Protein AF-A0A833D8H1-F1 (afdb_monomer_lite)

Secondary structure (DSSP, 8-state):
-TGGGTPEEE-TTSSSPP-HHHHHHHHSS-EE-TTSSEEBTTTBT------EEEPSSPP-PPPPPP---HHHH-SS-HHHHS-TT--EETTEE-HHHHHHHHTSGGGHHHHHH--HHHHT--TTGGGPPPHHHHHHHHHHHHHHHS------

Radius of gyration: 17.58 Å; chains: 1; bounding box: 35×49×47 Å

Foldseek 3Di:
DLVVVQWDKFFCPDPPGDPQQVVCVVQEVWDQDLQRATQDQAQGRLDDDGIDTHHPDDDDHPDYDDDDRVRVPPPPLVLQVQQPQSQTDPVHGVLVSLLVCCPDPNNVCCLQANGRSSCRDPHNVVNDDDSVVRNVVSVVSNVVSPPPPDPD

pLDDT: mean 92.41, std 10.27, range [37.78, 97.88]

Sequence (152 aa):
MARKNGCAAVFPFEKPPLPFQRWARACAPLFPSPLGILIDPVHGLWHALRGAFLSPDVIPLPVRGDHPWPCKTCADKPCLATCPVGAFGDRGLNVGRCASHIATAAGRLCMDKGCRARDACPIGRASRYCDEQVQFHMDAYRSSIAPHSNRT

Structure (mmCIF, N/CA/C/O backbone):
data_AF-A0A833D8H1-F1
#
_entry.id   AF-A0A833D8H1-F1
#
loop_
_atom_site.group_PDB
_atom_site.id
_atom_site.type_symbol
_atom_site.label_atom_id
_atom_site.label_alt_id
_atom_site.label_comp_id
_atom_site.label_asym_id
_atom_site.label_entity_id
_atom_site.label_seq_id
_atom_site.pdbx_PDB_ins_code
_atom_site.Cartn_x
_atom_site.Cartn_y
_atom_site.Cartn_z
_atom_site.occupancy
_atom_site.B_iso_or_equiv
_atom_site.auth_seq_id
_atom_site.auth_comp_id
_atom_site.auth_asym_id
_atom_site.auth_atom_id
_atom_site.pdbx_PDB_model_num
ATOM 1 N N . MET A 1 1 ? -17.628 15.253 11.730 1.00 76.00 1 MET A N 1
ATOM 2 C CA . MET A 1 1 ? -17.973 13.958 12.352 1.00 76.00 1 MET A CA 1
ATOM 3 C C . MET A 1 1 ? -17.233 13.759 13.671 1.00 76.00 1 MET A C 1
ATOM 5 O O . MET A 1 1 ? -17.913 13.747 14.681 1.00 76.00 1 MET A O 1
ATOM 9 N N . ALA A 1 2 ? -15.894 13.716 13.703 1.00 87.25 2 ALA A N 1
ATOM 10 C CA . ALA A 1 2 ? -15.121 13.491 14.939 1.00 87.25 2 ALA A CA 1
ATOM 11 C C . ALA A 1 2 ? -15.481 14.444 16.099 1.00 87.25 2 ALA A C 1
ATOM 13 O O . ALA A 1 2 ? -15.985 13.987 17.118 1.00 87.25 2 ALA A O 1
ATOM 14 N N . ARG A 1 3 ? -15.372 15.769 15.895 1.00 86.25 3 ARG A N 1
ATOM 15 C CA . ARG A 1 3 ? -15.726 16.776 16.923 1.00 86.25 3 ARG A CA 1
ATOM 16 C C . ARG A 1 3 ? -17.158 16.658 17.448 1.00 86.25 3 ARG A C 1
ATOM 18 O O . ARG A 1 3 ? -17.396 16.892 18.622 1.00 86.25 3 ARG A O 1
ATOM 25 N N . LYS A 1 4 ? -18.107 16.273 16.585 1.00 90.31 4 LYS A N 1
ATOM 26 C CA . LYS A 1 4 ? -19.515 16.079 16.979 1.00 90.31 4 LYS A CA 1
ATOM 27 C C . LYS A 1 4 ? -19.698 14.896 17.944 1.00 90.31 4 LYS A C 1
ATOM 29 O O . LYS A 1 4 ? -20.738 14.811 18.573 1.00 90.31 4 LYS A O 1
ATOM 34 N N . ASN A 1 5 ? -18.706 14.011 18.044 1.00 86.38 5 ASN A N 1
ATOM 35 C CA . ASN A 1 5 ? -18.685 12.832 18.910 1.00 86.38 5 ASN A CA 1
ATOM 36 C C . ASN A 1 5 ? -17.557 12.920 19.958 1.00 86.38 5 ASN A C 1
ATOM 38 O O . ASN A 1 5 ? -17.013 11.896 20.352 1.00 86.38 5 ASN A O 1
ATOM 42 N N . GLY A 1 6 ? -17.111 14.130 20.325 1.00 91.75 6 GLY A N 1
ATOM 43 C CA . GLY A 1 6 ? -16.056 14.315 21.335 1.00 91.75 6 GLY A CA 1
ATOM 44 C C . GLY A 1 6 ? -14.665 13.794 20.943 1.00 91.75 6 GLY A C 1
ATOM 45 O O . GLY A 1 6 ? -13.769 13.759 21.778 1.00 91.75 6 GLY A O 1
ATOM 46 N N . CYS A 1 7 ? -14.457 13.408 19.680 1.00 94.38 7 CYS A N 1
ATOM 47 C CA . CYS A 1 7 ? -13.201 12.829 19.209 1.00 94.38 7 CYS A CA 1
ATOM 48 C C . CYS A 1 7 ? -12.341 13.838 18.433 1.00 94.38 7 CYS A C 1
ATOM 50 O O . CYS A 1 7 ? -12.853 14.688 17.691 1.00 94.38 7 CYS A O 1
ATOM 52 N N . ALA A 1 8 ? -11.022 13.657 18.490 1.00 94.94 8 ALA A N 1
ATOM 53 C CA . ALA A 1 8 ? -10.082 14.259 17.551 1.00 94.94 8 ALA A CA 1
ATOM 54 C C . ALA A 1 8 ? -9.924 13.368 16.309 1.00 94.94 8 ALA A C 1
ATOM 56 O O . ALA A 1 8 ? -9.825 12.149 16.422 1.00 94.94 8 ALA A O 1
ATOM 57 N N . ALA A 1 9 ? -9.900 13.965 15.115 1.00 96.06 9 ALA A N 1
ATOM 58 C CA . ALA A 1 9 ? -9.518 13.253 13.898 1.00 96.06 9 ALA A CA 1
ATOM 59 C C . ALA A 1 9 ? -8.018 13.429 13.673 1.00 96.06 9 ALA A C 1
ATOM 61 O O . ALA A 1 9 ? -7.545 14.562 13.677 1.00 96.06 9 ALA A O 1
ATOM 62 N N . VAL A 1 10 ? -7.315 12.321 13.458 1.00 96.88 10 VAL A N 1
ATOM 63 C CA . VAL A 1 10 ? -5.887 12.300 13.122 1.00 96.88 10 VAL A CA 1
ATOM 64 C C . VAL A 1 10 ? -5.662 11.532 11.830 1.00 96.88 10 VAL A C 1
ATOM 66 O O . VAL A 1 10 ? -6.458 10.648 11.479 1.00 96.88 10 VAL A O 1
ATOM 69 N N . PHE A 1 11 ? -4.575 11.841 11.123 1.00 96.38 11 PHE A N 1
ATOM 70 C CA . PHE A 1 11 ? -4.345 11.340 9.768 1.00 96.38 11 PHE A CA 1
ATOM 71 C C . PHE A 1 11 ? -2.939 10.748 9.561 1.00 96.38 11 PHE A C 1
ATOM 73 O O . PHE A 1 11 ? -1.974 11.218 10.158 1.00 96.38 11 PHE A O 1
ATOM 80 N N . PRO A 1 12 ? -2.772 9.740 8.676 1.00 93.94 12 PRO A N 1
ATOM 81 C CA . PRO A 1 12 ? -1.479 9.071 8.468 1.00 93.94 12 PRO A CA 1
ATOM 82 C C . PRO A 1 12 ? -0.361 9.959 7.907 1.00 93.94 12 PRO A C 1
ATOM 84 O O . PRO A 1 12 ? 0.798 9.558 7.927 1.00 93.94 12 PRO A O 1
ATOM 87 N N . PHE A 1 13 ? -0.710 11.125 7.362 1.00 92.31 13 PHE A N 1
ATOM 88 C CA . PHE A 1 13 ? 0.220 12.083 6.760 1.00 92.31 13 PHE A CA 1
ATOM 89 C C . PHE A 1 13 ? 0.676 13.187 7.729 1.00 92.31 13 PHE A C 1
ATOM 91 O O . PHE A 1 13 ? 1.439 14.069 7.335 1.00 92.31 13 PHE A O 1
ATOM 98 N N . GLU A 1 14 ? 0.212 13.161 8.979 1.00 93.88 14 GLU A N 1
ATOM 99 C CA . GLU A 1 14 ? 0.630 14.108 10.014 1.00 93.88 14 GLU A CA 1
ATOM 100 C C . GLU A 1 14 ? 2.059 13.830 10.506 1.00 93.88 14 GLU A C 1
ATOM 102 O O . GLU A 1 14 ? 2.595 12.725 10.369 1.00 93.88 14 GLU A O 1
ATOM 107 N N . LYS A 1 15 ? 2.690 14.863 11.076 1.00 93.44 15 LYS A N 1
ATOM 108 C CA . LYS A 1 15 ? 4.036 14.799 11.658 1.00 93.44 15 LYS A CA 1
ATOM 109 C C . LYS A 1 15 ? 3.977 15.192 13.144 1.00 93.44 15 LYS A C 1
ATOM 111 O O . LYS A 1 15 ? 3.356 16.211 13.439 1.00 93.44 15 LYS A O 1
ATOM 116 N N . PRO A 1 16 ? 4.652 14.463 14.056 1.00 94.69 16 PRO A N 1
ATOM 117 C CA . PRO A 1 16 ? 5.375 13.204 13.830 1.00 94.69 16 PRO A CA 1
ATOM 118 C C . PRO A 1 16 ? 4.434 12.058 13.409 1.00 94.69 16 PRO A C 1
ATOM 120 O O . PRO A 1 16 ? 3.239 12.119 13.696 1.00 94.69 16 PRO A O 1
ATOM 123 N N . PRO A 1 17 ? 4.945 11.022 12.714 1.00 93.44 17 PRO A N 1
ATOM 124 C CA . PRO A 1 17 ? 4.104 9.940 12.221 1.00 93.44 17 PRO A CA 1
ATOM 125 C C . PRO A 1 17 ? 3.442 9.188 13.376 1.00 93.44 17 PRO A C 1
ATOM 127 O O . PRO A 1 17 ? 4.098 8.743 14.320 1.00 93.44 17 PRO A O 1
ATOM 130 N N . LEU A 1 18 ? 2.129 9.008 13.267 1.00 96.31 18 LEU A N 1
ATOM 131 C CA . LEU A 1 18 ? 1.334 8.250 14.225 1.00 96.31 18 LEU A CA 1
ATOM 132 C C . LEU A 1 18 ? 1.364 6.744 13.900 1.00 96.31 18 LEU A C 1
ATOM 134 O O . LEU A 1 18 ? 1.480 6.362 12.731 1.00 96.31 18 LEU A O 1
ATOM 138 N N . PRO A 1 19 ? 1.220 5.850 14.897 1.00 95.81 19 PRO A N 1
ATOM 139 C CA . PRO A 1 19 ? 1.396 4.408 14.720 1.00 95.81 19 PRO A CA 1
ATOM 140 C C . PRO A 1 19 ? 0.151 3.724 14.115 1.00 95.81 19 PRO A C 1
ATOM 142 O O . PRO A 1 19 ? -0.368 2.743 14.649 1.00 95.81 19 PRO A O 1
ATOM 145 N N . PHE A 1 20 ? -0.309 4.206 12.958 1.00 96.38 20 PHE A N 1
ATOM 146 C CA . PHE A 1 20 ? -1.541 3.776 12.288 1.00 96.38 20 PHE A CA 1
ATOM 147 C C . PHE A 1 20 ? -1.647 2.268 12.069 1.00 96.38 20 PHE A C 1
ATOM 149 O O . PHE A 1 20 ? -2.693 1.683 12.339 1.00 96.38 20 PHE A O 1
ATOM 156 N N . GLN A 1 21 ? -0.572 1.611 11.622 1.00 95.25 21 GLN A N 1
ATOM 157 C CA . GLN A 1 21 ? -0.603 0.160 11.433 1.00 95.25 21 GLN A CA 1
ATOM 158 C C . GLN A 1 21 ? -0.768 -0.591 12.762 1.00 95.25 21 GLN A C 1
ATOM 160 O O . GLN A 1 21 ? -1.441 -1.617 12.809 1.00 95.25 21 GLN A O 1
ATOM 165 N N . ARG A 1 22 ? -0.189 -0.085 13.860 1.00 95.50 22 ARG A N 1
ATOM 166 C CA . ARG A 1 22 ? -0.356 -0.687 15.191 1.00 95.50 22 ARG A CA 1
ATOM 167 C C . ARG A 1 22 ? -1.798 -0.542 15.666 1.00 95.50 22 ARG A C 1
ATOM 169 O O . ARG A 1 22 ? -2.370 -1.525 16.122 1.00 95.50 22 ARG A O 1
ATOM 176 N N . TRP A 1 23 ? -2.378 0.650 15.527 1.00 94.50 23 TRP A N 1
ATOM 177 C CA . TRP A 1 23 ? -3.777 0.899 15.882 1.00 94.50 23 TRP A CA 1
ATOM 178 C C . TRP A 1 23 ? -4.732 0.032 15.062 1.00 94.50 23 TRP A C 1
ATOM 180 O O . TRP A 1 23 ? -5.585 -0.646 15.622 1.00 94.50 23 TRP A O 1
ATOM 190 N N . ALA A 1 24 ? -4.527 -0.051 13.749 1.00 94.19 24 ALA A N 1
ATOM 191 C CA . ALA A 1 24 ? -5.377 -0.849 12.875 1.00 94.19 24 ALA A CA 1
ATOM 192 C C . ALA A 1 24 ? -5.378 -2.346 13.240 1.00 94.19 24 ALA A C 1
ATOM 194 O O . ALA A 1 24 ? -6.432 -2.972 13.252 1.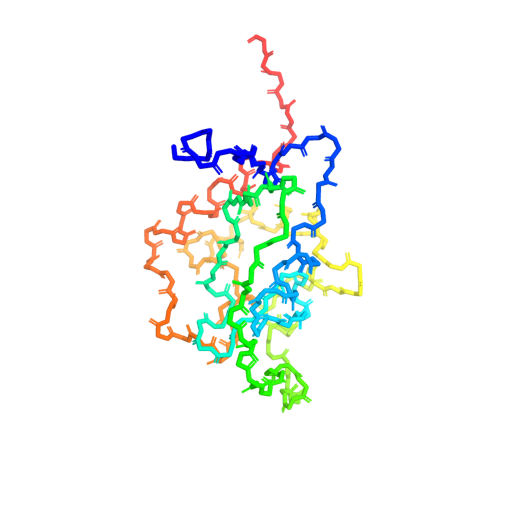00 94.19 24 ALA A O 1
ATOM 195 N N . ARG A 1 25 ? -4.222 -2.910 13.618 1.00 93.19 25 ARG A N 1
ATOM 196 C CA . ARG A 1 25 ? -4.099 -4.309 14.078 1.00 93.19 25 ARG A CA 1
ATOM 197 C C . ARG A 1 25 ? -4.792 -4.585 15.417 1.00 93.19 25 ARG A C 1
ATOM 199 O O . ARG A 1 25 ? -5.118 -5.737 15.713 1.00 93.19 25 ARG A O 1
ATOM 206 N N . ALA A 1 26 ? -4.970 -3.555 16.243 1.00 90.12 26 ALA A N 1
ATOM 207 C CA . ALA A 1 26 ? -5.712 -3.667 17.495 1.00 90.12 26 ALA A CA 1
ATOM 208 C C . ALA A 1 26 ? -7.229 -3.694 17.249 1.00 90.12 26 ALA A C 1
ATOM 210 O O . ALA A 1 26 ? -7.945 -4.374 17.975 1.00 90.12 26 ALA A O 1
ATOM 211 N N . CYS A 1 27 ? -7.707 -3.009 16.206 1.00 88.75 27 CYS A N 1
ATOM 212 C CA . CYS A 1 27 ? -9.137 -2.862 15.923 1.00 88.75 27 CYS A CA 1
ATOM 213 C C . CYS A 1 27 ? -9.688 -3.866 14.896 1.00 88.75 27 CYS A C 1
ATOM 215 O O . CYS A 1 27 ? -10.884 -4.131 14.895 1.00 88.75 27 CYS A O 1
ATOM 217 N N . ALA A 1 28 ? -8.848 -4.407 14.011 1.00 89.81 28 ALA A N 1
ATOM 218 C CA . ALA A 1 28 ? -9.271 -5.240 12.886 1.00 89.81 28 ALA A CA 1
ATOM 219 C C . ALA A 1 28 ? -8.305 -6.419 12.659 1.00 89.81 28 ALA A C 1
ATOM 221 O O . ALA A 1 28 ? -7.137 -6.328 13.060 1.00 89.81 28 ALA A O 1
ATOM 222 N N . PRO A 1 29 ? -8.756 -7.522 12.025 1.00 92.94 29 PRO A N 1
ATOM 223 C CA . PRO A 1 29 ? -7.928 -8.684 11.686 1.00 92.94 29 PRO A CA 1
ATOM 224 C C . PRO A 1 29 ? -6.961 -8.372 10.533 1.00 92.94 29 PRO A C 1
ATOM 226 O O . PRO A 1 29 ? -7.006 -8.970 9.467 1.00 92.94 29 PRO A O 1
ATOM 229 N N . LEU A 1 30 ? -6.081 -7.401 10.747 1.00 95.62 30 LEU A N 1
ATOM 230 C CA . LEU A 1 30 ? -5.057 -6.984 9.805 1.00 95.62 30 LEU A CA 1
ATOM 231 C C . LEU A 1 30 ? -3.706 -7.536 10.243 1.00 95.62 30 LEU A C 1
ATOM 233 O O . LEU A 1 30 ? -3.366 -7.533 11.431 1.00 95.62 30 LEU A O 1
ATOM 237 N N . PHE A 1 31 ? -2.900 -7.967 9.279 1.00 96.69 31 PHE A N 1
ATOM 238 C CA . PHE A 1 31 ? -1.627 -8.628 9.558 1.00 96.69 31 PHE A CA 1
ATOM 239 C C . PHE A 1 31 ? -0.473 -7.989 8.784 1.00 96.69 31 PHE A C 1
ATOM 241 O O . PHE A 1 31 ? -0.703 -7.409 7.729 1.00 96.69 31 PHE A O 1
ATOM 248 N N . PRO A 1 32 ? 0.781 -8.064 9.261 1.00 95.94 32 PRO A N 1
ATOM 249 C CA . PRO A 1 32 ? 1.925 -7.602 8.479 1.00 95.94 32 PRO A CA 1
ATOM 250 C C . PRO A 1 32 ? 2.070 -8.389 7.167 1.00 95.94 32 PRO A C 1
ATOM 252 O O . PRO A 1 32 ? 1.909 -9.608 7.153 1.00 95.94 32 PRO A O 1
ATOM 255 N N . SER A 1 33 ? 2.418 -7.716 6.071 1.00 96.62 33 SER A N 1
ATOM 256 C CA . SER A 1 33 ? 2.828 -8.377 4.826 1.00 96.62 33 SER A CA 1
ATOM 257 C C . SER A 1 33 ? 4.318 -8.151 4.547 1.00 96.62 33 SER A C 1
ATOM 259 O O . SER A 1 33 ? 4.886 -7.171 5.038 1.00 96.62 33 SER A O 1
ATOM 261 N N . PRO A 1 34 ? 4.948 -8.982 3.695 1.00 95.81 34 PRO A N 1
ATOM 262 C CA . PRO A 1 34 ? 6.318 -8.739 3.244 1.00 95.81 34 PRO A CA 1
ATOM 263 C C . PRO A 1 34 ? 6.513 -7.405 2.501 1.00 95.81 34 PRO A C 1
ATOM 265 O O . PRO A 1 34 ? 7.642 -6.960 2.335 1.00 95.81 34 PRO A O 1
ATOM 268 N N . LEU A 1 35 ? 5.432 -6.746 2.058 1.00 96.75 35 LEU A N 1
ATOM 269 C CA . LEU A 1 35 ? 5.508 -5.463 1.349 1.00 96.75 35 LEU A CA 1
ATOM 270 C C . LEU A 1 35 ? 5.481 -4.241 2.285 1.00 96.75 35 LEU A C 1
ATOM 272 O O . LEU A 1 35 ? 5.451 -3.108 1.808 1.00 96.75 35 LEU A O 1
ATOM 276 N N . GLY A 1 36 ? 5.461 -4.4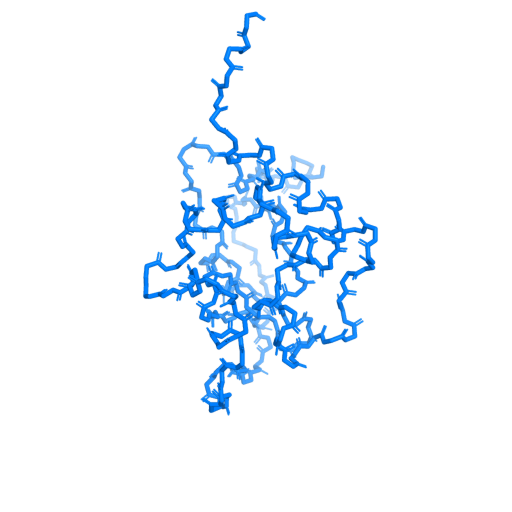44 3.607 1.00 93.94 36 GLY A N 1
ATOM 277 C CA . GLY A 1 36 ? 5.487 -3.366 4.608 1.00 93.94 36 GLY A CA 1
ATOM 278 C C . GLY A 1 36 ? 4.146 -2.656 4.845 1.00 93.94 36 GLY A C 1
ATOM 279 O O . GLY A 1 36 ? 4.044 -1.813 5.736 1.00 93.94 36 GLY A O 1
ATOM 280 N N . ILE A 1 37 ? 3.105 -3.010 4.090 1.00 95.12 37 ILE A N 1
ATOM 281 C CA . ILE A 1 37 ? 1.709 -2.641 4.363 1.00 95.12 37 ILE A CA 1
ATOM 282 C C . ILE A 1 37 ? 0.973 -3.810 5.024 1.00 95.12 37 ILE A C 1
ATOM 284 O O . ILE A 1 37 ? 1.417 -4.959 4.942 1.00 95.12 37 ILE A O 1
ATOM 288 N N . LEU A 1 38 ? -0.147 -3.524 5.685 1.00 97.38 38 LEU A N 1
ATOM 289 C CA . LEU A 1 38 ? -0.987 -4.574 6.251 1.00 97.38 38 LEU A CA 1
ATOM 290 C C . LEU A 1 38 ? -1.730 -5.340 5.146 1.00 97.38 38 LEU A C 1
ATOM 292 O O . LEU A 1 38 ? -1.985 -4.795 4.074 1.00 97.38 38 LEU A O 1
ATOM 296 N N . ILE A 1 39 ? -2.034 -6.606 5.425 1.00 97.81 39 ILE A N 1
ATOM 297 C CA . ILE A 1 39 ? -2.886 -7.474 4.620 1.00 97.81 39 ILE A CA 1
ATOM 298 C C . ILE A 1 39 ? -4.174 -7.773 5.384 1.00 97.81 39 ILE A C 1
ATOM 300 O O . ILE A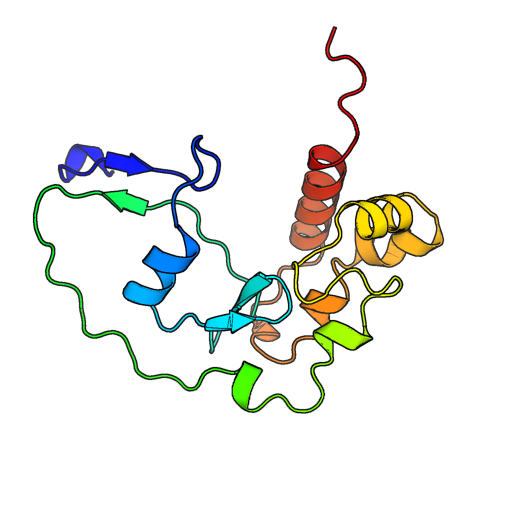 1 39 ? -4.139 -8.150 6.559 1.00 97.81 39 ILE A O 1
ATOM 304 N N . ASP A 1 40 ? -5.291 -7.611 4.690 1.00 96.88 40 ASP A N 1
ATOM 305 C CA . ASP A 1 40 ? -6.619 -8.030 5.110 1.00 96.88 40 ASP A CA 1
ATOM 306 C C . ASP A 1 40 ? -6.922 -9.448 4.568 1.00 96.88 40 ASP A C 1
ATOM 308 O O . ASP A 1 40 ? -6.597 -9.736 3.412 1.00 96.88 40 ASP A O 1
ATOM 312 N N . PRO A 1 41 ? -7.515 -10.365 5.352 1.00 95.56 41 PRO A N 1
ATOM 313 C CA . PRO A 1 41 ? -7.856 -11.718 4.901 1.00 95.56 41 PRO A CA 1
ATOM 314 C C . PRO A 1 41 ? -8.831 -11.776 3.720 1.00 95.56 41 PRO A C 1
ATOM 316 O O . PRO A 1 41 ? -8.798 -12.741 2.959 1.00 95.56 41 PRO A O 1
ATOM 319 N N . VAL A 1 42 ? -9.687 -10.765 3.565 1.00 94.69 42 VAL A N 1
ATOM 320 C CA . VAL A 1 42 ? -10.714 -10.681 2.519 1.00 94.69 42 VAL A CA 1
ATOM 321 C C . VAL A 1 42 ? -10.247 -9.765 1.393 1.00 94.69 42 VAL A C 1
ATOM 323 O O . VAL A 1 42 ? -10.242 -10.158 0.227 1.00 94.69 42 VAL A O 1
ATOM 326 N N . HIS A 1 43 ? -9.804 -8.556 1.734 1.00 97.06 43 HIS A N 1
ATOM 327 C CA . HIS A 1 43 ? -9.436 -7.516 0.769 1.00 97.06 43 HIS A CA 1
ATOM 328 C C . HIS A 1 43 ? -7.958 -7.546 0.368 1.00 97.06 43 HIS A C 1
ATOM 330 O O . HIS A 1 43 ? -7.513 -6.780 -0.493 1.00 97.06 43 HIS A O 1
ATOM 336 N N . GLY A 1 44 ? -7.175 -8.451 0.953 1.00 97.38 44 GLY A N 1
ATOM 337 C CA . GLY A 1 44 ? -5.766 -8.617 0.643 1.00 97.38 44 GLY A CA 1
ATOM 338 C C . GLY A 1 44 ? -4.984 -7.347 0.920 1.00 97.38 44 GLY A C 1
ATOM 339 O O . GLY A 1 44 ? -5.129 -6.707 1.957 1.00 97.38 44 GLY A O 1
ATOM 340 N N . LEU A 1 45 ? -4.138 -6.971 -0.031 1.00 97.62 45 LEU A N 1
ATOM 341 C CA . LEU A 1 45 ? -3.364 -5.740 0.055 1.00 97.62 45 LEU A CA 1
ATOM 342 C C . LEU A 1 45 ? -4.136 -4.528 -0.471 1.00 97.62 45 LEU A C 1
ATOM 344 O O . LEU A 1 45 ? -3.545 -3.461 -0.561 1.00 97.62 45 LEU A O 1
ATOM 348 N N . TRP A 1 46 ? -5.407 -4.647 -0.864 1.00 97.44 46 TRP A N 1
ATOM 349 C CA . TRP A 1 46 ? -6.177 -3.609 -1.565 1.00 97.44 46 TRP A CA 1
ATOM 350 C C . TRP A 1 46 ? -7.065 -2.790 -0.628 1.00 97.44 46 TRP A C 1
ATOM 352 O O . TRP A 1 46 ? -8.254 -2.601 -0.855 1.00 97.44 46 TRP A O 1
ATOM 362 N N . HIS A 1 47 ? -6.458 -2.272 0.437 1.00 95.81 47 HIS A N 1
ATOM 363 C CA . HIS A 1 47 ? -7.093 -1.338 1.359 1.00 95.81 47 HIS A CA 1
ATOM 364 C C . HIS A 1 47 ? -6.102 -0.245 1.781 1.00 95.81 47 HIS A C 1
ATOM 366 O O . HIS A 1 47 ? -4.897 -0.331 1.524 1.00 95.81 47 HIS A O 1
ATOM 372 N N . ALA A 1 48 ? -6.609 0.815 2.411 1.00 94.69 48 ALA A N 1
ATOM 373 C CA . ALA A 1 48 ? -5.789 1.893 2.949 1.00 94.69 48 ALA A CA 1
ATOM 374 C C . ALA A 1 48 ? -6.420 2.474 4.216 1.00 94.69 48 ALA A C 1
ATOM 376 O O . ALA A 1 48 ? -7.626 2.709 4.271 1.00 94.69 48 ALA A O 1
ATOM 377 N N . LEU A 1 49 ? -5.588 2.755 5.219 1.00 95.00 49 LEU A N 1
ATOM 378 C CA . LEU A 1 49 ? -6.002 3.491 6.410 1.00 95.00 49 LEU A CA 1
ATOM 379 C C . LEU A 1 49 ? -6.085 4.978 6.060 1.00 95.00 49 LEU A C 1
ATOM 381 O O . LEU A 1 49 ? -5.134 5.537 5.516 1.00 95.00 49 LEU A O 1
ATOM 385 N N . ARG A 1 50 ? -7.226 5.611 6.342 1.00 95.50 50 ARG A N 1
ATOM 386 C CA . ARG A 1 50 ? -7.466 7.022 5.989 1.00 95.50 50 ARG A CA 1
ATOM 387 C C . ARG A 1 50 ? -7.307 7.981 7.158 1.00 95.50 50 ARG A C 1
ATOM 389 O O . ARG A 1 50 ? -6.910 9.116 6.943 1.00 95.50 50 ARG A O 1
ATOM 396 N N . GLY A 1 51 ? -7.596 7.527 8.367 1.00 95.69 51 GLY A N 1
ATOM 397 C CA . GLY A 1 51 ? -7.579 8.343 9.571 1.00 95.69 51 GLY A CA 1
ATOM 398 C C . GLY A 1 51 ? -8.029 7.526 10.772 1.00 95.69 51 GLY A C 1
ATOM 399 O O . GLY A 1 51 ? -8.454 6.379 10.621 1.00 95.69 51 GLY A O 1
ATOM 400 N N . ALA A 1 52 ? -7.873 8.101 11.955 1.00 94.88 52 ALA A N 1
ATOM 401 C CA . ALA A 1 52 ? -8.355 7.531 13.203 1.00 94.88 52 ALA A CA 1
ATOM 402 C C . ALA A 1 52 ? -9.118 8.602 13.983 1.00 94.88 52 ALA A C 1
ATOM 404 O O . ALA A 1 52 ? -8.837 9.797 13.858 1.00 94.88 52 ALA A O 1
ATOM 405 N N . PHE A 1 53 ? -10.090 8.163 14.778 1.00 94.00 53 PHE A N 1
ATOM 406 C CA . PHE A 1 53 ? -10.759 9.012 15.754 1.00 94.00 53 PHE A CA 1
ATOM 407 C C . PHE A 1 53 ? -10.196 8.689 17.134 1.00 94.00 53 PHE A C 1
ATOM 409 O O . PHE A 1 53 ? -10.268 7.548 17.582 1.00 94.00 53 PHE A O 1
ATOM 416 N N . LEU A 1 54 ? -9.598 9.690 17.773 1.00 93.44 54 LEU A N 1
ATOM 417 C CA . LEU A 1 54 ? -9.076 9.598 19.129 1.00 93.44 54 LEU A CA 1
ATOM 418 C C . LEU A 1 54 ? -10.134 10.131 20.088 1.00 93.44 54 LEU A C 1
ATOM 420 O O . LEU A 1 54 ? -10.503 11.303 20.008 1.00 93.44 54 LEU A O 1
ATOM 424 N N . SER A 1 55 ? -10.610 9.262 20.969 1.00 92.44 55 SER A N 1
ATOM 425 C CA . SER A 1 55 ? -11.539 9.598 22.042 1.00 92.44 55 SER A CA 1
ATOM 426 C C . SER A 1 55 ? -10.775 9.673 23.365 1.00 92.44 55 SER A C 1
ATOM 428 O O . SER A 1 55 ? -9.932 8.801 23.598 1.00 92.44 55 SER A O 1
ATOM 430 N N . PRO A 1 56 ? -11.042 10.666 24.232 1.00 92.56 56 PRO A N 1
ATOM 431 C CA . PRO A 1 56 ? -10.564 10.629 25.614 1.00 92.56 56 PRO A CA 1
ATOM 432 C C . PRO A 1 56 ? -11.264 9.527 26.427 1.00 92.56 56 PRO A C 1
ATOM 434 O O . PRO A 1 56 ? -10.695 9.021 27.391 1.00 92.56 56 PRO A O 1
ATOM 437 N N . ASP A 1 57 ? -12.465 9.129 26.005 1.00 91.38 57 ASP A N 1
ATOM 438 C CA . ASP A 1 57 ? -13.276 8.108 26.659 1.00 91.38 57 ASP A CA 1
ATOM 439 C C . ASP A 1 57 ? -13.005 6.714 26.085 1.00 91.38 57 ASP A C 1
ATOM 441 O O . ASP A 1 57 ? -12.763 6.553 24.881 1.00 91.38 57 ASP A O 1
ATOM 445 N N . VAL A 1 58 ? -13.114 5.689 26.936 1.00 87.81 58 VAL A N 1
ATOM 446 C CA . VAL A 1 58 ? -13.039 4.282 26.524 1.00 87.81 58 VAL A CA 1
ATOM 447 C C . VAL A 1 58 ? -14.304 3.911 25.759 1.00 87.81 58 VAL A C 1
ATOM 449 O O . VAL A 1 58 ? -15.404 3.911 26.308 1.00 87.81 58 VAL A O 1
ATOM 452 N N . ILE A 1 59 ? -14.135 3.546 24.490 1.00 85.00 59 ILE A N 1
ATOM 453 C CA . ILE A 1 59 ? -15.232 3.089 23.639 1.00 85.00 59 ILE A CA 1
ATOM 454 C C . ILE A 1 59 ? -15.270 1.556 23.678 1.00 85.00 59 ILE A C 1
ATOM 456 O O . ILE A 1 59 ? -14.272 0.927 23.312 1.00 85.00 59 ILE A O 1
ATOM 460 N N . PRO A 1 60 ? -16.391 0.930 24.082 1.00 85.31 60 PRO A N 1
ATOM 461 C CA . PRO A 1 60 ? -16.546 -0.512 23.961 1.00 85.31 60 PRO A CA 1
ATOM 462 C C . PRO A 1 60 ? -16.571 -0.890 22.475 1.00 85.31 60 PRO A C 1
ATOM 464 O O . PRO A 1 60 ? -17.466 -0.491 21.730 1.00 85.31 60 PRO A O 1
ATOM 467 N N . LEU A 1 61 ? -15.560 -1.640 22.038 1.00 80.69 61 LEU A N 1
ATOM 468 C CA . LEU A 1 61 ? -15.455 -2.139 20.669 1.00 80.69 61 LEU A CA 1
ATOM 469 C C . LEU A 1 61 ? -15.937 -3.593 20.597 1.00 80.69 61 LEU A C 1
ATOM 471 O O . LEU A 1 61 ? -15.748 -4.345 21.558 1.00 80.69 61 LEU A O 1
ATOM 475 N N . PRO A 1 62 ? -16.527 -4.016 19.465 1.00 82.62 62 PRO A N 1
ATOM 476 C CA . PRO A 1 62 ? -16.824 -5.422 19.246 1.00 82.62 62 PRO A CA 1
ATOM 477 C C . PRO A 1 62 ? -15.537 -6.250 19.303 1.00 82.62 62 PRO A C 1
ATOM 479 O O . PRO A 1 62 ? -14.447 -5.769 18.978 1.00 82.62 62 PRO A O 1
ATOM 482 N N . VAL A 1 63 ? -15.674 -7.517 19.696 1.00 81.12 63 VAL A N 1
ATOM 483 C CA . VAL A 1 63 ? -14.555 -8.460 19.669 1.00 81.12 63 VAL A CA 1
ATOM 484 C C . VAL A 1 63 ? -14.018 -8.533 18.244 1.00 81.12 63 VAL A C 1
ATOM 486 O O . VAL A 1 63 ? -14.768 -8.731 17.286 1.00 81.12 63 VAL A O 1
ATOM 489 N N . ARG A 1 64 ? -12.704 -8.361 18.106 1.00 81.62 64 ARG A N 1
ATOM 490 C CA . ARG A 1 64 ? -12.022 -8.509 16.823 1.00 81.62 64 ARG A CA 1
ATOM 491 C C . ARG A 1 64 ? -12.264 -9.925 16.301 1.00 81.62 64 ARG A C 1
ATOM 493 O O . ARG A 1 64 ? -11.953 -10.884 17.002 1.00 81.62 64 ARG A O 1
ATOM 500 N N . GLY A 1 65 ? -12.761 -10.043 15.071 1.00 79.12 65 GLY A N 1
ATOM 501 C CA . GLY A 1 65 ? -12.910 -11.340 14.412 1.00 79.12 65 GLY A CA 1
ATOM 502 C C . GLY A 1 65 ? -11.586 -12.106 14.380 1.00 79.12 65 GLY A C 1
ATOM 503 O O . GLY A 1 65 ? -10.522 -11.507 14.180 1.00 79.12 65 GLY A O 1
ATOM 504 N N . ASP A 1 66 ? -11.650 -13.418 14.599 1.00 84.75 66 ASP A N 1
ATOM 505 C CA . ASP A 1 66 ? -10.490 -14.291 14.457 1.00 84.75 66 ASP A CA 1
ATOM 506 C C . ASP A 1 66 ? -10.334 -14.699 12.992 1.00 84.75 66 ASP A C 1
ATOM 508 O O . ASP A 1 66 ? -11.266 -15.197 12.363 1.00 84.75 66 ASP A O 1
ATOM 512 N N . HIS A 1 67 ? -9.154 -14.448 12.436 1.00 91.06 67 HIS A N 1
ATOM 513 C CA . HIS A 1 67 ? -8.826 -14.809 11.065 1.00 91.06 67 HIS A CA 1
ATOM 514 C C . HIS A 1 67 ? -7.368 -15.265 10.990 1.00 91.06 67 HIS A C 1
ATOM 516 O O . HIS A 1 67 ? -6.501 -14.695 11.661 1.00 91.06 67 HIS A O 1
ATOM 522 N N . PRO A 1 68 ? -7.053 -16.253 10.138 1.00 91.81 68 PRO A N 1
ATOM 523 C CA . PRO A 1 68 ? -5.678 -16.669 9.933 1.00 91.81 68 PRO A CA 1
ATOM 524 C C . PRO A 1 68 ? -4.880 -15.552 9.254 1.00 91.81 68 PRO A C 1
ATOM 526 O O . PRO A 1 68 ? -5.366 -14.884 8.344 1.00 91.81 68 PRO A O 1
ATOM 529 N N . TRP A 1 69 ? -3.618 -15.382 9.657 1.00 95.50 69 TRP A N 1
ATOM 530 C CA . TRP A 1 69 ? -2.692 -14.471 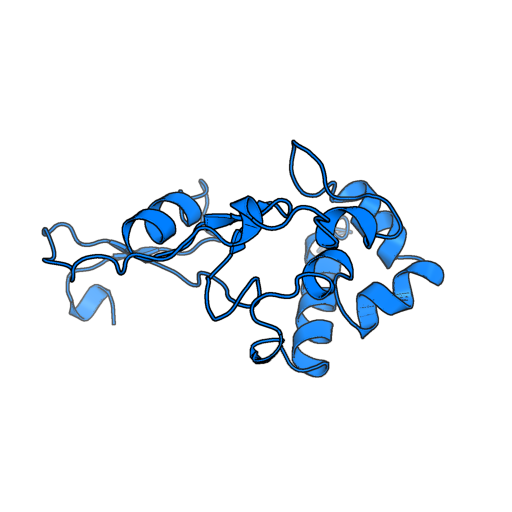8.984 1.00 95.50 69 TRP A CA 1
ATOM 531 C C . TRP A 1 69 ? -2.331 -15.032 7.596 1.00 95.50 69 TRP A C 1
ATOM 533 O O . TRP A 1 69 ? -1.572 -16.005 7.533 1.00 95.50 69 TRP A O 1
ATOM 543 N N . PRO A 1 70 ? -2.760 -14.408 6.476 1.00 95.62 70 PRO A N 1
ATOM 544 C CA . PRO A 1 70 ? -2.603 -15.017 5.153 1.00 95.62 70 PRO A CA 1
ATOM 545 C C . PRO A 1 70 ? -1.145 -15.255 4.736 1.00 95.62 70 PRO A C 1
ATOM 547 O O . PRO A 1 70 ? -0.831 -16.226 4.055 1.00 95.62 70 PRO A O 1
ATOM 550 N N . CYS A 1 71 ? -0.212 -14.396 5.161 1.00 96.75 71 CYS A N 1
ATOM 551 C CA . CYS A 1 71 ? 1.196 -14.561 4.800 1.00 96.75 71 CYS A CA 1
ATOM 552 C C . CYS A 1 71 ? 1.895 -15.708 5.545 1.00 96.75 71 CYS A C 1
ATOM 554 O O . CYS A 1 71 ? 2.944 -16.140 5.076 1.00 96.75 71 CYS A O 1
ATOM 556 N N . LYS A 1 72 ? 1.354 -16.213 6.668 1.00 95.50 72 LYS A N 1
ATOM 557 C CA . LYS A 1 72 ? 1.968 -17.341 7.396 1.00 95.50 72 LYS A CA 1
ATOM 558 C C . LYS A 1 72 ? 1.914 -18.645 6.602 1.00 95.50 72 LYS A C 1
ATOM 560 O O . LYS A 1 72 ? 2.844 -19.436 6.692 1.00 95.50 72 LYS A O 1
ATOM 565 N N . THR A 1 73 ? 0.848 -18.859 5.836 1.00 92.88 73 THR A N 1
ATOM 566 C CA . THR A 1 73 ? 0.645 -20.070 5.024 1.00 92.88 73 THR A CA 1
ATOM 567 C C . THR A 1 73 ? 1.066 -19.885 3.565 1.00 92.88 73 THR A C 1
ATOM 569 O O . THR A 1 73 ? 1.105 -20.847 2.806 1.00 92.88 73 THR A O 1
ATOM 572 N N . CYS A 1 74 ? 1.427 -18.664 3.157 1.00 96.06 74 CYS A N 1
ATOM 573 C CA . CYS A 1 74 ? 1.932 -18.382 1.817 1.00 96.06 74 CYS A CA 1
ATOM 574 C C . CYS A 1 74 ? 3.415 -18.783 1.702 1.00 96.06 74 CYS A C 1
ATOM 576 O O . CYS A 1 74 ? 4.319 -18.000 2.020 1.00 96.06 74 CYS A O 1
ATOM 578 N N . ALA A 1 75 ? 3.666 -20.016 1.253 1.00 94.81 75 ALA A N 1
ATOM 579 C CA . ALA A 1 75 ? 5.016 -20.542 1.059 1.00 94.81 75 ALA A CA 1
ATOM 580 C C . ALA A 1 75 ? 5.779 -19.754 -0.022 1.00 94.81 75 ALA A C 1
ATOM 582 O O . ALA A 1 75 ? 6.827 -19.177 0.279 1.00 94.81 75 ALA A O 1
ATOM 583 N N . ASP A 1 76 ? 5.184 -19.634 -1.213 1.00 94.12 76 ASP A N 1
ATOM 584 C CA . ASP A 1 76 ? 5.830 -19.116 -2.430 1.00 94.12 76 ASP A CA 1
ATOM 585 C C . ASP A 1 76 ? 6.157 -17.619 -2.388 1.00 94.12 76 ASP A C 1
ATOM 587 O O . ASP A 1 76 ? 7.039 -17.155 -3.106 1.00 94.12 76 ASP A O 1
ATOM 591 N N . LYS A 1 77 ? 5.434 -16.842 -1.564 1.00 94.75 77 LYS A N 1
ATOM 592 C CA . LYS A 1 77 ? 5.569 -15.375 -1.432 1.00 94.75 77 LYS A CA 1
ATOM 593 C C . LYS A 1 77 ? 5.783 -14.680 -2.791 1.00 94.75 77 LYS A C 1
ATOM 595 O O . LYS A 1 77 ? 6.752 -13.932 -2.953 1.00 94.75 77 LYS A O 1
ATOM 600 N N . PRO A 1 78 ? 4.869 -14.854 -3.766 1.00 96.81 78 PRO A N 1
ATOM 601 C CA . PRO A 1 78 ? 5.055 -14.347 -5.131 1.00 96.81 78 PRO A CA 1
ATOM 602 C C . PRO A 1 78 ? 5.238 -12.821 -5.186 1.00 96.81 78 PRO A C 1
ATOM 604 O O . PRO A 1 78 ? 5.864 -12.287 -6.105 1.00 96.81 78 PRO A O 1
ATOM 607 N N . CYS A 1 79 ? 4.755 -12.107 -4.166 1.00 96.38 79 CYS A N 1
ATOM 608 C CA . CYS A 1 79 ? 4.971 -10.677 -3.993 1.00 96.38 79 CYS A CA 1
ATOM 609 C C . CYS A 1 79 ? 6.453 -10.274 -3.873 1.00 96.38 79 CYS A C 1
ATOM 611 O O . CYS A 1 79 ? 6.805 -9.172 -4.285 1.00 96.38 79 CYS A O 1
ATOM 613 N N . LEU A 1 80 ? 7.334 -11.148 -3.378 1.00 95.06 80 LEU A N 1
ATOM 614 C CA . LEU A 1 80 ? 8.772 -10.873 -3.285 1.00 95.06 80 LEU A CA 1
ATOM 615 C C . LEU A 1 80 ? 9.513 -11.169 -4.596 1.00 95.06 80 LEU A C 1
ATOM 617 O O . LEU A 1 80 ? 10.460 -10.461 -4.930 1.00 95.06 80 LEU A O 1
ATOM 621 N N . ALA A 1 81 ? 9.055 -12.157 -5.368 1.00 95.38 81 ALA A N 1
ATOM 622 C CA . ALA A 1 81 ? 9.702 -12.572 -6.615 1.00 95.38 81 ALA A CA 1
ATOM 623 C C . ALA A 1 81 ? 9.308 -11.718 -7.836 1.00 95.38 81 ALA A C 1
ATOM 625 O O . ALA A 1 81 ? 10.074 -11.594 -8.785 1.00 95.38 81 ALA A O 1
ATOM 626 N N . THR A 1 82 ? 8.116 -11.111 -7.829 1.00 97.12 82 THR A N 1
ATOM 627 C CA . THR A 1 82 ? 7.560 -10.450 -9.031 1.00 97.12 82 THR A CA 1
ATOM 628 C C . THR A 1 82 ? 8.030 -8.996 -9.196 1.00 97.12 82 THR A C 1
ATOM 630 O O . THR A 1 82 ? 7.814 -8.378 -10.242 1.00 97.12 82 THR A O 1
ATOM 633 N N . CYS A 1 83 ? 8.676 -8.405 -8.183 1.00 97.56 83 CYS A N 1
ATOM 634 C CA . CYS A 1 83 ? 9.246 -7.066 -8.318 1.00 97.56 83 CYS A CA 1
ATOM 635 C C . CYS A 1 83 ? 10.445 -7.099 -9.286 1.00 97.56 83 CYS A C 1
ATOM 637 O O . CYS A 1 83 ? 11.461 -7.703 -8.944 1.00 97.56 83 CYS A O 1
ATOM 639 N N . PRO A 1 84 ? 10.398 -6.403 -10.439 1.00 97.31 84 PRO A N 1
ATOM 640 C CA . PRO A 1 84 ? 11.433 -6.512 -11.475 1.00 97.31 84 PRO A CA 1
ATOM 641 C C . PRO A 1 84 ? 12.817 -6.019 -11.032 1.00 97.31 84 PRO A C 1
ATOM 643 O O . PRO A 1 84 ? 13.813 -6.340 -11.668 1.00 97.31 84 PRO A O 1
ATOM 646 N N . VAL A 1 85 ? 12.888 -5.241 -9.949 1.00 97.62 85 VAL A N 1
ATOM 647 C CA . VAL A 1 85 ? 14.143 -4.703 -9.397 1.00 97.62 85 VAL A CA 1
ATOM 648 C C . VAL A 1 85 ? 14.398 -5.126 -7.949 1.00 97.62 85 VAL A C 1
ATOM 650 O O . VAL A 1 85 ? 15.264 -4.553 -7.281 1.00 97.62 85 VAL A O 1
ATOM 653 N N . GLY A 1 86 ? 13.631 -6.102 -7.443 1.00 96.69 86 GLY A N 1
ATOM 654 C CA . GLY A 1 86 ? 13.771 -6.600 -6.072 1.00 96.69 86 GLY A CA 1
ATOM 655 C C . GLY A 1 86 ? 13.721 -5.474 -5.035 1.00 96.69 86 GLY A C 1
ATOM 656 O O . GLY A 1 86 ? 14.613 -5.356 -4.199 1.00 96.69 86 GLY A O 1
ATOM 657 N N . ALA A 1 87 ? 12.736 -4.575 -5.145 1.00 97.00 87 ALA A N 1
ATOM 658 C CA . ALA A 1 87 ? 12.662 -3.384 -4.300 1.00 97.00 87 ALA A CA 1
ATOM 659 C C . ALA A 1 87 ? 12.189 -3.681 -2.869 1.00 97.00 87 ALA A C 1
ATOM 661 O O . ALA A 1 87 ? 12.309 -2.811 -2.019 1.00 97.00 87 ALA A O 1
ATOM 662 N N . PHE A 1 88 ? 11.650 -4.865 -2.584 1.00 96.44 88 PHE A N 1
ATOM 663 C CA . PHE A 1 88 ? 11.175 -5.234 -1.250 1.00 96.44 88 PHE A CA 1
ATOM 664 C C . PHE A 1 88 ? 12.190 -6.132 -0.544 1.00 96.44 88 PHE A C 1
ATOM 666 O O . PHE A 1 88 ? 12.683 -7.090 -1.134 1.00 96.44 88 PHE A O 1
ATOM 673 N N . GLY A 1 89 ? 12.471 -5.830 0.721 1.00 88.31 89 GLY A N 1
ATOM 674 C CA . GLY A 1 89 ? 13.295 -6.655 1.604 1.00 88.31 89 GLY A CA 1
ATOM 675 C C . GLY A 1 89 ? 12.980 -6.375 3.073 1.00 88.31 89 GLY A C 1
ATOM 676 O O . GLY A 1 89 ? 11.973 -5.740 3.382 1.00 88.31 89 GLY A O 1
ATOM 677 N N . ASP A 1 90 ? 13.863 -6.787 3.981 1.00 85.75 90 ASP A N 1
ATOM 678 C CA . ASP A 1 90 ? 13.613 -6.733 5.435 1.00 85.75 90 ASP A CA 1
ATOM 679 C C . ASP A 1 90 ? 13.373 -5.318 5.981 1.00 85.75 90 ASP A C 1
ATOM 681 O O . ASP A 1 90 ? 12.680 -5.131 6.977 1.00 85.75 90 ASP A O 1
ATOM 685 N N . ARG A 1 91 ? 13.917 -4.297 5.306 1.00 87.62 91 ARG A N 1
ATOM 686 C CA . ARG A 1 91 ? 13.712 -2.877 5.646 1.00 87.62 91 ARG A CA 1
ATOM 687 C C . ARG A 1 91 ? 12.497 -2.250 4.950 1.00 87.62 91 ARG A C 1
ATOM 689 O O . ARG A 1 91 ? 12.336 -1.033 4.975 1.00 87.62 91 ARG A O 1
ATOM 696 N N . GLY A 1 92 ? 11.656 -3.064 4.317 1.00 90.62 92 GLY A N 1
ATOM 697 C CA . GLY A 1 92 ? 10.524 -2.623 3.511 1.00 90.62 92 GLY A CA 1
ATOM 698 C C . GLY A 1 92 ? 10.923 -2.242 2.084 1.00 90.62 92 GLY A C 1
ATOM 699 O O . GLY A 1 92 ? 11.851 -2.806 1.500 1.00 90.62 92 GLY A O 1
ATOM 700 N N . LEU A 1 93 ? 10.177 -1.301 1.503 1.00 94.81 93 LEU A N 1
ATOM 701 C CA . LEU A 1 93 ? 10.381 -0.830 0.136 1.00 94.81 93 LEU A CA 1
ATOM 702 C C . LEU A 1 93 ? 11.643 0.041 0.025 1.00 94.81 93 LEU A C 1
ATOM 704 O O . LEU A 1 93 ? 11.718 1.133 0.585 1.00 94.81 93 LEU A O 1
ATOM 708 N N . ASN A 1 94 ? 12.597 -0.391 -0.794 1.00 96.44 94 ASN A N 1
ATOM 709 C CA . ASN A 1 94 ? 13.677 0.436 -1.307 1.00 96.44 94 ASN A CA 1
ATOM 710 C C . ASN A 1 94 ? 13.116 1.423 -2.343 1.00 96.44 94 ASN A C 1
ATOM 712 O O . ASN A 1 94 ? 13.021 1.125 -3.538 1.00 96.44 94 ASN A O 1
ATOM 716 N N . VAL A 1 95 ? 12.741 2.608 -1.855 1.00 95.69 95 VAL A N 1
ATOM 717 C CA . VAL A 1 95 ? 12.165 3.686 -2.669 1.00 95.69 95 VAL A CA 1
ATOM 718 C C . VAL A 1 95 ? 13.100 4.089 -3.806 1.00 95.69 95 VAL A C 1
ATOM 720 O O . VAL A 1 95 ? 12.621 4.264 -4.918 1.00 95.69 95 VAL A O 1
ATOM 723 N N . GLY A 1 96 ? 14.416 4.158 -3.574 1.00 96.00 96 GLY A N 1
ATOM 724 C CA . GLY A 1 96 ? 15.390 4.522 -4.608 1.00 96.00 96 GLY A CA 1
ATOM 725 C C . GLY A 1 96 ? 15.377 3.560 -5.797 1.00 96.00 96 GLY A C 1
ATOM 726 O O . GLY A 1 96 ? 15.209 3.991 -6.933 1.00 96.00 96 GLY A O 1
ATOM 727 N N . ARG A 1 97 ? 15.453 2.245 -5.545 1.00 96.62 97 ARG A N 1
ATOM 728 C CA . ARG A 1 97 ? 15.380 1.225 -6.611 1.00 96.62 97 ARG A CA 1
ATOM 729 C C . ARG A 1 97 ? 14.059 1.281 -7.376 1.00 96.62 97 ARG A C 1
ATOM 731 O O . ARG A 1 97 ? 14.057 1.184 -8.601 1.00 96.62 97 ARG A O 1
ATOM 738 N N . CYS A 1 98 ? 12.946 1.434 -6.658 1.00 97.69 98 CYS A N 1
ATOM 739 C CA . CYS A 1 98 ? 11.622 1.546 -7.265 1.00 97.69 98 CYS A CA 1
ATOM 740 C C . CYS A 1 98 ? 11.517 2.800 -8.149 1.00 97.69 98 CYS A C 1
ATOM 742 O O . CYS A 1 98 ? 11.159 2.690 -9.320 1.00 97.69 98 CYS A O 1
ATOM 744 N N . ALA A 1 99 ? 11.903 3.962 -7.611 1.00 96.94 99 ALA A N 1
ATOM 745 C CA . ALA A 1 99 ? 11.890 5.254 -8.294 1.00 96.94 99 ALA A CA 1
ATOM 746 C C . ALA A 1 99 ? 12.713 5.218 -9.586 1.00 96.94 99 ALA A C 1
ATOM 748 O O . ALA A 1 99 ? 12.212 5.589 -10.646 1.00 96.94 99 ALA A O 1
ATOM 749 N N . SER A 1 100 ? 13.949 4.708 -9.513 1.00 96.88 100 SER A N 1
ATOM 750 C CA . SER A 1 100 ? 14.819 4.578 -10.682 1.00 96.88 100 SER A CA 1
ATOM 751 C C . SER A 1 100 ? 14.204 3.684 -11.754 1.00 96.88 100 SER A C 1
ATOM 753 O O . SER A 1 100 ? 14.290 4.015 -12.927 1.00 96.88 100 SER A O 1
ATOM 755 N N . HIS A 1 101 ? 13.547 2.581 -11.381 1.00 97.81 101 HIS A N 1
ATOM 756 C CA . HIS A 1 101 ? 12.915 1.686 -12.350 1.00 97.81 101 HIS A CA 1
ATOM 757 C C . HIS A 1 101 ? 11.714 2.327 -13.053 1.00 97.81 101 HIS A C 1
ATOM 759 O O . HIS A 1 101 ? 11.659 2.313 -14.284 1.00 97.81 101 HIS A O 1
ATOM 765 N N . ILE A 1 102 ? 10.770 2.903 -12.297 1.00 97.31 102 ILE A N 1
ATOM 766 C CA . ILE A 1 102 ? 9.524 3.460 -12.855 1.00 97.31 102 ILE A CA 1
ATOM 767 C C . ILE A 1 102 ? 9.745 4.712 -13.717 1.00 97.31 102 ILE A C 1
ATOM 769 O O . ILE A 1 102 ? 8.859 5.088 -14.479 1.00 97.31 102 ILE A O 1
ATOM 773 N N . ALA A 1 103 ? 10.924 5.335 -13.622 1.00 96.38 103 ALA A N 1
ATOM 774 C CA . ALA A 1 103 ? 11.351 6.435 -14.483 1.00 96.38 103 ALA A CA 1
ATOM 775 C C . ALA A 1 103 ? 11.870 5.979 -15.865 1.00 96.38 103 ALA A C 1
ATOM 777 O O . ALA A 1 103 ? 12.109 6.814 -16.732 1.00 96.38 103 ALA A O 1
ATOM 778 N N . THR A 1 104 ? 12.058 4.673 -16.089 1.00 96.94 104 THR A N 1
ATOM 779 C CA . THR A 1 104 ? 12.548 4.120 -17.365 1.00 96.94 104 THR A CA 1
ATOM 780 C C . THR A 1 104 ? 11.420 3.559 -18.228 1.00 96.94 104 THR A C 1
ATOM 782 O O . THR A 1 104 ? 10.338 3.239 -17.733 1.00 96.94 104 THR A O 1
ATOM 785 N N . ALA A 1 105 ? 11.705 3.315 -19.512 1.00 97.38 105 ALA A N 1
ATOM 786 C CA . ALA A 1 105 ? 10.796 2.587 -20.400 1.00 97.38 105 ALA A CA 1
ATOM 787 C C . ALA A 1 105 ? 10.437 1.186 -19.860 1.00 97.38 105 ALA A C 1
ATOM 789 O O . ALA A 1 105 ? 9.282 0.774 -19.936 1.00 97.38 105 ALA A O 1
ATOM 790 N N . ALA A 1 106 ? 11.391 0.483 -19.235 1.00 97.19 106 ALA A N 1
ATOM 791 C CA . ALA A 1 106 ? 11.148 -0.824 -18.617 1.00 97.19 106 ALA A CA 1
ATOM 792 C C . ALA A 1 106 ? 10.184 -0.752 -17.416 1.00 97.19 106 ALA A C 1
ATOM 794 O O . ALA A 1 106 ? 9.526 -1.737 -17.084 1.00 97.19 106 ALA A O 1
ATOM 795 N N . GLY A 1 107 ? 10.070 0.417 -16.779 1.00 97.25 107 GLY A N 1
ATOM 796 C CA . GLY A 1 107 ? 9.146 0.679 -15.680 1.00 97.25 107 GLY A CA 1
ATOM 797 C C . GLY A 1 107 ? 7.711 0.974 -16.103 1.00 97.25 107 GLY A C 1
ATOM 798 O O . GLY A 1 107 ? 6.833 1.037 -15.239 1.00 97.25 107 GLY A O 1
ATOM 799 N N . ARG A 1 108 ? 7.443 1.119 -17.409 1.00 96.81 108 ARG A N 1
ATOM 800 C CA . ARG A 1 108 ? 6.127 1.513 -17.931 1.00 96.81 108 ARG A CA 1
ATOM 801 C C . ARG A 1 108 ? 5.009 0.579 -17.478 1.00 96.81 108 ARG A C 1
ATOM 803 O O . ARG A 1 108 ? 3.957 1.048 -17.065 1.00 96.81 108 ARG A O 1
ATOM 810 N N . LEU A 1 109 ? 5.262 -0.729 -17.448 1.00 96.50 109 LEU A N 1
ATOM 811 C CA . LEU A 1 109 ? 4.272 -1.697 -16.973 1.00 96.50 109 LEU A CA 1
ATOM 812 C C . LEU A 1 109 ? 3.910 -1.483 -15.493 1.00 96.50 109 LEU A C 1
ATOM 814 O O . LEU A 1 109 ? 2.747 -1.615 -15.126 1.00 96.50 109 LEU A O 1
ATOM 818 N N . CYS A 1 110 ? 4.878 -1.123 -14.644 1.00 97.75 110 CYS A N 1
ATOM 819 C CA . CYS A 1 110 ? 4.609 -0.806 -13.239 1.00 97.75 110 CYS A CA 1
ATOM 820 C C . CYS A 1 110 ? 3.801 0.491 -13.093 1.00 97.75 110 CYS A C 1
ATOM 822 O O . CYS A 1 110 ? 2.971 0.582 -12.193 1.00 97.75 110 CYS A O 1
ATOM 824 N N . MET A 1 111 ? 4.024 1.477 -13.966 1.00 97.62 111 MET A N 1
ATOM 825 C CA . MET A 1 111 ? 3.227 2.707 -13.998 1.00 97.62 111 MET A CA 1
ATOM 826 C C . MET A 1 111 ? 1.788 2.444 -14.459 1.00 97.62 111 MET A C 1
ATOM 828 O O . MET A 1 111 ? 0.852 2.888 -13.802 1.00 97.62 111 MET A O 1
ATOM 832 N N . ASP A 1 112 ? 1.610 1.667 -15.528 1.00 95.94 112 ASP A N 1
ATOM 833 C CA . ASP A 1 112 ? 0.303 1.463 -16.164 1.00 95.94 112 ASP A CA 1
ATOM 834 C C . ASP A 1 112 ? -0.573 0.434 -15.436 1.00 95.94 112 ASP A C 1
ATOM 836 O O . ASP A 1 112 ? -1.799 0.533 -15.473 1.00 95.94 112 ASP A O 1
ATOM 840 N N . LYS A 1 113 ? 0.040 -0.583 -14.813 1.00 95.94 113 LYS A N 1
ATOM 841 C CA . LYS A 1 113 ? -0.656 -1.721 -14.177 1.00 95.94 113 LYS A CA 1
ATOM 842 C C . LYS A 1 113 ? -0.423 -1.827 -12.672 1.00 95.94 113 LYS A C 1
ATOM 844 O O . LYS A 1 113 ? -0.961 -2.733 -12.031 1.00 95.94 113 LYS A O 1
ATOM 849 N N . GLY A 1 114 ? 0.330 -0.892 -12.097 1.00 96.88 114 GLY A N 1
ATOM 850 C CA . GLY A 1 114 ? 0.620 -0.836 -10.671 1.00 96.88 114 GLY A CA 1
ATOM 851 C C . GLY A 1 114 ? 1.822 -1.666 -10.241 1.00 96.88 114 GLY A C 1
ATOM 852 O O . GLY A 1 114 ? 2.484 -2.354 -11.020 1.00 96.88 114 GLY A O 1
ATOM 853 N N . CYS A 1 115 ? 2.100 -1.620 -8.939 1.00 97.38 115 CYS A N 1
ATOM 854 C CA . CYS A 1 115 ? 3.168 -2.401 -8.328 1.00 97.38 115 CYS A CA 1
ATOM 855 C C . CYS A 1 115 ? 2.942 -3.910 -8.531 1.00 97.38 115 CYS A C 1
ATOM 857 O O . CYS A 1 115 ? 2.096 -4.517 -7.870 1.00 97.38 115 CYS A O 1
ATOM 859 N N . ARG A 1 116 ? 3.761 -4.532 -9.389 1.00 97.38 116 ARG A N 1
ATOM 860 C CA . ARG A 1 116 ? 3.679 -5.968 -9.710 1.00 97.38 116 ARG A CA 1
ATOM 861 C C . ARG A 1 116 ? 3.812 -6.877 -8.485 1.00 97.38 116 ARG A C 1
ATOM 863 O O . ARG A 1 116 ? 3.178 -7.921 -8.426 1.00 97.38 116 ARG A O 1
ATOM 870 N N . ALA A 1 117 ? 4.595 -6.464 -7.488 1.00 97.62 117 ALA A N 1
ATOM 871 C CA . ALA A 1 117 ? 4.717 -7.177 -6.217 1.00 97.62 117 ALA A CA 1
ATOM 872 C C . ALA A 1 117 ? 3.389 -7.224 -5.445 1.00 97.62 117 ALA A C 1
ATOM 874 O O . ALA A 1 117 ? 3.009 -8.271 -4.927 1.00 97.62 117 ALA A O 1
ATOM 875 N N . ARG A 1 118 ? 2.668 -6.096 -5.381 1.00 97.69 118 ARG A N 1
ATOM 876 C CA . ARG A 1 118 ? 1.351 -6.027 -4.732 1.00 97.69 118 ARG A CA 1
ATOM 877 C C . ARG A 1 118 ? 0.330 -6.849 -5.506 1.00 97.69 118 ARG A C 1
ATOM 879 O O . ARG A 1 118 ? -0.441 -7.581 -4.895 1.00 97.69 118 ARG A O 1
ATOM 886 N N . ASP A 1 119 ? 0.371 -6.754 -6.833 1.00 97.19 119 ASP A N 1
ATOM 887 C CA . ASP A 1 119 ? -0.556 -7.461 -7.713 1.00 97.19 119 ASP A CA 1
ATOM 888 C C . ASP A 1 119 ? -0.395 -8.986 -7.650 1.00 97.19 119 ASP A C 1
ATOM 890 O O . ASP A 1 119 ? -1.381 -9.716 -7.695 1.00 97.19 119 ASP A O 1
ATOM 894 N N . ALA A 1 120 ? 0.831 -9.469 -7.450 1.00 97.38 120 ALA A N 1
ATOM 895 C CA . ALA A 1 120 ? 1.130 -10.892 -7.334 1.00 97.38 120 ALA A CA 1
ATOM 896 C C . ALA A 1 120 ? 0.550 -11.561 -6.073 1.00 97.38 120 ALA A C 1
ATOM 898 O O . ALA A 1 120 ? 0.575 -12.786 -5.968 1.00 97.38 120 ALA A O 1
ATOM 899 N N . CYS A 1 121 ? 0.046 -10.797 -5.096 1.00 97.44 121 CYS A N 1
ATOM 900 C CA . CYS A 1 121 ? -0.612 -11.384 -3.933 1.00 97.44 121 CYS A CA 1
ATOM 901 C C . CYS A 1 121 ? -1.935 -12.064 -4.351 1.00 97.44 121 CYS A C 1
ATOM 903 O O . CYS A 1 121 ? -2.794 -11.401 -4.937 1.00 97.44 121 CYS A O 1
ATOM 905 N N . PRO A 1 122 ? -2.144 -13.356 -4.027 1.00 96.38 122 PRO A N 1
ATOM 906 C CA . PRO A 1 122 ? -3.372 -14.061 -4.403 1.00 96.38 122 PRO A CA 1
ATOM 907 C C . PRO A 1 122 ? -4.582 -13.663 -3.545 1.00 96.38 122 PRO A C 1
ATOM 909 O O . PRO A 1 122 ? -5.721 -13.936 -3.913 1.00 96.38 122 PRO A O 1
ATOM 912 N N . ILE A 1 123 ? -4.358 -13.016 -2.399 1.00 97.56 123 ILE A N 1
ATOM 913 C CA . ILE A 1 123 ? -5.422 -12.626 -1.471 1.00 97.56 123 ILE A CA 1
ATOM 914 C C . ILE A 1 123 ? -6.036 -11.303 -1.923 1.00 97.56 123 ILE A C 1
ATOM 916 O O . ILE A 1 123 ? -5.320 -10.363 -2.273 1.00 97.56 123 ILE A O 1
ATOM 920 N N . GLY A 1 124 ? -7.367 -11.220 -1.894 1.00 96.25 124 GLY A N 1
ATOM 921 C CA . GLY A 1 124 ? -8.090 -9.993 -2.220 1.00 96.25 124 GLY A CA 1
ATOM 922 C C . GLY A 1 124 ? -8.076 -9.611 -3.697 1.00 96.25 124 GLY A C 1
ATOM 923 O O . GLY A 1 124 ? -8.291 -8.445 -4.012 1.00 96.25 124 GLY A O 1
ATOM 924 N N . ARG A 1 125 ? -7.855 -10.563 -4.620 1.00 96.19 125 ARG A N 1
ATOM 925 C CA . ARG A 1 125 ? -7.901 -10.304 -6.076 1.00 96.19 125 ARG A CA 1
ATOM 926 C C . ARG A 1 125 ? -9.210 -9.648 -6.518 1.00 96.19 125 ARG A C 1
ATOM 928 O O . ARG A 1 125 ? -9.174 -8.748 -7.347 1.00 96.19 125 ARG A O 1
ATOM 935 N N . ALA A 1 126 ? -10.333 -10.034 -5.914 1.00 97.12 126 ALA A N 1
ATOM 936 C CA . ALA A 1 126 ? -11.640 -9.425 -6.169 1.00 97.12 126 ALA A CA 1
ATOM 937 C C . ALA A 1 126 ? -11.753 -7.969 -5.674 1.00 97.12 126 ALA A C 1
ATOM 939 O O . ALA A 1 126 ? -12.615 -7.232 -6.129 1.00 97.12 126 ALA A O 1
ATOM 940 N N . SER A 1 127 ? -10.893 -7.548 -4.741 1.00 97.88 127 SER A N 1
ATOM 941 C CA . SER A 1 127 ? -10.819 -6.171 -4.230 1.00 97.88 127 SER A CA 1
ATOM 942 C C . SER A 1 127 ? -9.760 -5.330 -4.940 1.00 97.88 127 SER A C 1
ATOM 944 O O . SER A 1 127 ? -9.550 -4.177 -4.563 1.00 97.88 127 SER A O 1
ATOM 946 N N . ARG A 1 128 ? -9.072 -5.887 -5.950 1.00 97.50 128 ARG A N 1
ATOM 947 C CA . ARG A 1 128 ? -8.094 -5.139 -6.738 1.00 97.50 128 ARG A CA 1
ATOM 948 C C . ARG A 1 128 ? -8.753 -3.886 -7.306 1.00 97.50 128 ARG A C 1
ATOM 950 O O . ARG A 1 128 ? -9.822 -3.955 -7.905 1.00 97.50 128 ARG A O 1
ATOM 957 N N . TYR A 1 129 ? -8.081 -2.752 -7.139 1.00 96.94 129 TYR A N 1
ATOM 958 C CA . TYR A 1 129 ? -8.526 -1.488 -7.716 1.00 96.94 129 TYR A CA 1
ATOM 959 C C . TYR A 1 129 ? -8.624 -1.588 -9.246 1.00 96.94 129 TYR A C 1
ATOM 961 O O . TYR A 1 129 ? -7.857 -2.322 -9.879 1.00 96.94 129 TYR A O 1
ATOM 969 N N . CYS A 1 130 ? -9.548 -0.832 -9.843 1.00 96.56 130 CYS A N 1
ATOM 970 C CA . CYS A 1 130 ? -9.603 -0.703 -11.297 1.00 96.56 130 CYS A CA 1
ATOM 971 C C . CYS A 1 130 ? -8.311 -0.065 -11.831 1.00 96.56 130 CYS A C 1
ATOM 973 O O . CYS A 1 130 ? -7.550 0.560 -11.081 1.00 96.56 130 CYS A O 1
ATOM 975 N N . ASP A 1 131 ? -8.044 -0.241 -13.122 1.00 95.62 131 ASP A N 1
ATOM 976 C CA . ASP A 1 131 ? -6.787 0.209 -13.720 1.00 95.62 131 ASP A CA 1
ATOM 977 C C . ASP A 1 131 ? -6.613 1.732 -13.609 1.00 95.62 131 ASP A C 1
ATOM 979 O O . ASP A 1 131 ? -5.513 2.192 -13.310 1.00 95.62 131 ASP A O 1
ATOM 983 N N . GLU A 1 132 ? -7.695 2.507 -13.705 1.00 97.44 132 GLU A N 1
ATOM 984 C CA . GLU A 1 132 ? -7.680 3.965 -13.549 1.00 97.44 132 GLU A CA 1
ATOM 985 C C . GLU A 1 132 ? -7.237 4.376 -12.138 1.00 97.44 132 GLU A C 1
ATOM 987 O O . GLU A 1 132 ? -6.390 5.255 -11.963 1.00 97.44 132 GLU A O 1
ATOM 992 N N . GLN A 1 133 ? -7.763 3.712 -11.105 1.00 97.81 133 GLN A N 1
ATOM 993 C CA . GLN A 1 133 ? -7.382 3.994 -9.722 1.00 97.81 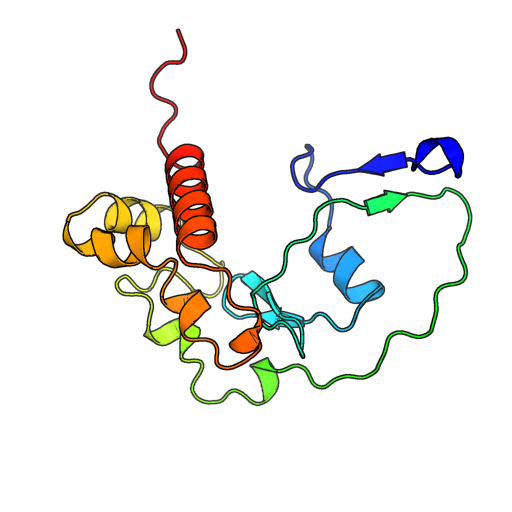133 GLN A CA 1
ATOM 994 C C . GLN A 1 133 ? -5.943 3.539 -9.432 1.00 97.81 133 GLN A C 1
ATOM 996 O O . GLN A 1 133 ? -5.222 4.196 -8.674 1.00 97.81 133 GLN A O 1
ATOM 1001 N N . VAL A 1 134 ? -5.498 2.427 -10.023 1.00 97.50 134 VAL A N 1
ATOM 1002 C CA . VAL A 1 134 ? -4.106 1.971 -9.918 1.00 97.50 134 VAL A CA 1
ATOM 1003 C C . VAL A 1 134 ? -3.150 2.989 -10.540 1.00 97.50 134 VAL A C 1
ATOM 1005 O O . VAL A 1 134 ? -2.175 3.367 -9.889 1.00 97.50 134 VAL A O 1
ATOM 1008 N N . GLN A 1 135 ? -3.444 3.459 -11.753 1.00 97.50 135 GLN A N 1
ATOM 1009 C CA . GLN A 1 135 ? -2.646 4.464 -12.457 1.00 97.50 135 GLN A CA 1
ATOM 1010 C C . GLN A 1 135 ? -2.579 5.768 -11.672 1.00 97.50 135 GLN A C 1
ATOM 1012 O O . GLN A 1 135 ? -1.483 6.255 -11.396 1.00 97.50 135 GLN A O 1
ATOM 1017 N N . PHE A 1 136 ? -3.723 6.257 -11.186 1.00 97.75 136 PHE A N 1
ATOM 1018 C CA . PHE A 1 136 ? -3.778 7.432 -10.318 1.00 97.75 136 PHE A CA 1
ATOM 1019 C C . PHE A 1 136 ? -2.836 7.304 -9.110 1.00 97.75 136 PHE A C 1
ATOM 1021 O O . PHE A 1 136 ? -2.088 8.226 -8.781 1.00 97.75 136 PHE A O 1
ATOM 1028 N N . HIS A 1 137 ? -2.829 6.144 -8.446 1.00 97.25 137 HIS A N 1
ATOM 1029 C CA . HIS A 1 137 ? -1.937 5.905 -7.315 1.00 97.25 137 HIS A CA 1
ATOM 1030 C C . HIS A 1 137 ? -0.460 5.813 -7.712 1.00 97.25 137 HIS A C 1
ATOM 1032 O O . HIS A 1 137 ? 0.388 6.269 -6.942 1.00 97.25 137 HIS A O 1
ATOM 1038 N N . MET A 1 138 ? -0.136 5.252 -8.878 1.00 97.56 138 MET A N 1
ATOM 1039 C CA . MET A 1 138 ? 1.240 5.210 -9.377 1.00 97.56 138 MET A CA 1
ATOM 1040 C C . MET A 1 138 ? 1.756 6.600 -9.753 1.00 97.56 138 MET A C 1
ATOM 1042 O O . MET A 1 138 ? 2.891 6.931 -9.410 1.00 97.56 138 MET A O 1
ATOM 1046 N N . ASP A 1 139 ? 0.924 7.433 -10.376 1.00 97.44 139 ASP A N 1
ATOM 1047 C CA . ASP A 1 139 ? 1.259 8.825 -10.671 1.00 97.44 139 ASP A CA 1
ATOM 1048 C C . ASP A 1 139 ? 1.488 9.623 -9.386 1.00 97.44 139 ASP A C 1
ATOM 1050 O O . ASP A 1 139 ? 2.533 10.258 -9.234 1.00 97.44 139 ASP A O 1
ATOM 1054 N N . ALA A 1 140 ? 0.576 9.516 -8.414 1.00 96.44 140 ALA A N 1
ATOM 1055 C CA . ALA A 1 140 ? 0.732 10.162 -7.113 1.00 96.44 140 ALA A CA 1
ATOM 1056 C C . ALA A 1 140 ? 1.999 9.689 -6.375 1.00 96.44 140 ALA A C 1
ATOM 1058 O O . ALA A 1 140 ? 2.719 10.502 -5.791 1.00 96.44 140 ALA A O 1
ATOM 1059 N N . TYR A 1 141 ? 2.307 8.387 -6.425 1.00 95.75 141 TYR A N 1
ATOM 1060 C CA . TYR A 1 141 ? 3.535 7.836 -5.851 1.00 95.75 141 TYR A CA 1
ATOM 1061 C C . TYR A 1 141 ? 4.777 8.424 -6.524 1.00 95.75 141 TYR A C 1
ATOM 1063 O O . TYR A 1 141 ? 5.645 8.943 -5.819 1.00 95.75 141 TYR A O 1
ATOM 1071 N N . ARG A 1 142 ? 4.836 8.419 -7.863 1.00 95.88 142 ARG A N 1
ATOM 1072 C CA . ARG A 1 142 ? 5.944 9.004 -8.633 1.00 95.88 142 ARG A CA 1
ATOM 1073 C C . ARG A 1 142 ? 6.145 10.476 -8.274 1.00 95.88 142 ARG A C 1
ATOM 1075 O O . ARG A 1 142 ? 7.273 10.883 -8.019 1.00 95.88 142 ARG A O 1
ATOM 1082 N N . SER A 1 143 ? 5.069 11.256 -8.184 1.00 95.19 143 SER A N 1
ATOM 1083 C CA . SER A 1 143 ? 5.133 12.664 -7.776 1.00 95.19 143 SER A CA 1
ATOM 1084 C C . SER A 1 143 ? 5.627 12.853 -6.339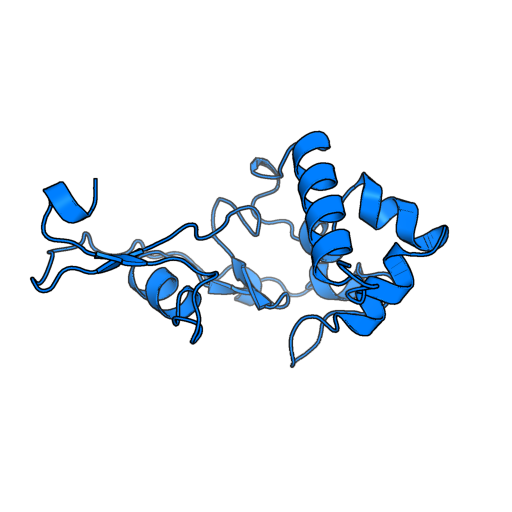 1.00 95.19 143 SER A C 1
ATOM 1086 O O . SER A 1 143 ? 6.337 13.814 -6.068 1.00 95.19 143 SER A O 1
ATOM 1088 N N . SER A 1 144 ? 5.294 11.941 -5.419 1.00 92.19 144 SER A N 1
ATOM 1089 C CA . SER A 1 144 ? 5.706 12.029 -4.008 1.00 92.19 144 SER A CA 1
ATOM 1090 C C . SER A 1 144 ? 7.189 11.726 -3.761 1.00 92.19 144 SER A C 1
ATOM 1092 O O . SER A 1 144 ? 7.742 12.169 -2.756 1.00 92.19 144 SER A O 1
ATOM 1094 N N . ILE A 1 145 ? 7.823 10.966 -4.661 1.00 90.38 145 ILE A N 1
ATOM 1095 C CA . ILE A 1 145 ? 9.226 10.528 -4.545 1.00 90.38 145 ILE A CA 1
ATOM 1096 C C . ILE A 1 145 ? 10.152 11.239 -5.529 1.00 90.38 145 ILE A C 1
ATOM 1098 O O . ILE A 1 145 ? 11.369 11.070 -5.444 1.00 90.38 145 ILE A O 1
ATOM 1102 N N . ALA A 1 146 ? 9.596 12.002 -6.474 1.00 78.94 146 ALA A N 1
ATOM 1103 C CA . ALA A 1 146 ? 10.392 12.874 -7.313 1.00 78.94 146 ALA A CA 1
ATOM 1104 C C . ALA A 1 146 ? 11.177 13.833 -6.402 1.00 78.94 146 ALA A C 1
ATOM 1106 O O . ALA A 1 146 ? 10.609 14.365 -5.436 1.00 78.94 146 ALA A O 1
ATOM 1107 N N . PRO A 1 147 ? 12.479 14.053 -6.662 1.00 65.06 147 PRO A N 1
ATOM 1108 C CA . PRO A 1 147 ? 13.202 15.104 -5.966 1.00 65.06 147 PRO A CA 1
ATOM 1109 C C . PRO A 1 147 ? 12.403 16.396 -6.135 1.00 65.06 147 PRO A C 1
ATOM 1111 O O . PRO A 1 147 ? 11.918 16.678 -7.230 1.00 65.06 147 PRO A O 1
ATOM 1114 N N . HIS A 1 148 ? 12.212 17.144 -5.047 1.00 53.50 148 HIS A N 1
ATOM 1115 C CA . HIS A 1 148 ? 11.547 18.442 -5.103 1.00 53.50 148 HIS A CA 1
ATOM 1116 C C . HIS A 1 148 ? 12.427 19.387 -5.936 1.00 53.50 148 HIS A C 1
ATOM 1118 O O . HIS A 1 148 ? 13.247 20.120 -5.394 1.00 53.50 148 HIS A O 1
ATOM 1124 N N . SER A 1 149 ? 12.311 19.346 -7.261 1.00 46.28 149 SER A N 1
ATOM 1125 C CA . SER A 1 149 ? 12.876 20.365 -8.131 1.00 46.28 149 SER A CA 1
ATOM 1126 C C . SER A 1 149 ? 12.054 21.629 -7.907 1.00 46.28 149 SER A C 1
ATOM 1128 O O . SER A 1 149 ? 10.887 21.657 -8.292 1.00 46.28 149 SER A O 1
ATOM 1130 N N . ASN A 1 150 ? 12.644 22.608 -7.214 1.00 42.34 150 ASN A N 1
ATOM 1131 C CA . ASN A 1 150 ? 12.206 24.001 -7.090 1.00 42.34 150 ASN A CA 1
ATOM 1132 C C . ASN A 1 150 ? 10.703 24.246 -7.304 1.00 42.34 150 ASN A C 1
ATOM 1134 O O . ASN A 1 150 ? 10.257 24.565 -8.404 1.00 42.34 150 ASN A O 1
ATOM 1138 N N . ARG A 1 151 ? 9.935 24.219 -6.211 1.00 39.50 151 ARG A N 1
ATOM 1139 C CA . ARG A 1 151 ? 8.806 25.146 -6.090 1.00 39.50 151 ARG A CA 1
ATOM 1140 C C . ARG A 1 151 ? 9.396 26.523 -5.775 1.00 39.50 151 ARG A C 1
ATOM 1142 O O . ARG A 1 151 ? 9.570 26.849 -4.605 1.00 39.50 151 ARG A O 1
ATOM 1149 N N . THR A 1 152 ? 9.806 27.246 -6.816 1.00 37.78 152 THR A N 1
ATOM 1150 C CA . THR A 1 152 ? 9.844 28.718 -6.784 1.00 37.78 152 THR A CA 1
ATOM 1151 C C . THR A 1 152 ? 8.442 29.262 -6.589 1.00 37.78 152 THR A C 1
ATOM 1153 O O . THR A 1 152 ? 7.520 28.673 -7.202 1.00 37.78 152 THR A O 1
#